Protein AF-A0A7H4PHT8-F1 (afdb_monomer_lite)

Foldseek 3Di:
DVVVVVVVLVVVVVVVVVVLVVLVVVLVVLVVVLVVLVVVCVVCVVPDDPVVVVLSVVVSVLSVVVSVVSVVCSVVVCVVRVVVVVVPPDDDDPPPVVDPDPPVVVVVVVVNVVVVVVSVVVVVVVVVVVDPDD

InterPro domains:
  IPR005134 Uncharacterised protein family UPF0114 [PF03350] (9-125)
  IPR020761 Uncharacterised protein family UPF0114, bacteria [MF_00143] (1-134)
  IPR020761 Uncharacterised protein family UPF0114, bacteria [PTHR38596] (2-130)
  IPR020761 Uncharacterised protein family UPF0114, bacteria [TIGR00645] (1-132)

pLDDT: mean 75.73, std 14.54, range [42.06, 97.31]

Structure (mmCIF, N/CA/C/O backbone):
data_AF-A0A7H4PHT8-F1
#
_entry.id   AF-A0A7H4PHT8-F1
#
loop_
_atom_site.group_PDB
_atom_site.id
_atom_site.type_symbol
_atom_site.label_atom_id
_atom_site.label_alt_id
_atom_site.label_comp_id
_atom_site.label_asym_id
_atom_site.label_entity_id
_atom_site.label_seq_id
_atom_site.pdbx_PDB_ins_code
_atom_site.Cartn_x
_atom_site.Cartn_y
_atom_site.Cartn_z
_atom_site.occupancy
_atom_site.B_iso_or_equiv
_atom_site.auth_seq_id
_atom_site.auth_comp_id
_atom_site.auth_asym_id
_atom_site.auth_atom_id
_atom_site.pdbx_PDB_model_num
ATOM 1 N N . MET A 1 1 ? -23.859 8.843 32.255 1.00 55.03 1 MET A N 1
ATOM 2 C CA . MET A 1 1 ? -22.843 9.068 31.200 1.00 55.03 1 MET A CA 1
ATOM 3 C C . MET A 1 1 ? -21.983 7.830 30.961 1.00 55.03 1 MET A C 1
ATOM 5 O O . MET A 1 1 ? -21.756 7.519 29.803 1.00 55.03 1 MET A O 1
ATOM 9 N N . GLU A 1 2 ? -21.596 7.073 31.995 1.00 53.78 2 GLU A N 1
ATOM 10 C CA . GLU A 1 2 ? -20.793 5.835 31.864 1.00 53.78 2 GLU A CA 1
ATOM 11 C C . GLU A 1 2 ? -21.395 4.786 30.908 1.00 53.78 2 GLU A C 1
ATOM 13 O O . GLU A 1 2 ? -20.713 4.349 29.991 1.00 53.78 2 GLU A O 1
ATOM 18 N N . ARG A 1 3 ? -22.704 4.497 30.992 1.00 58.66 3 ARG A N 1
ATOM 19 C CA . ARG A 1 3 ? -23.388 3.546 30.081 1.00 58.66 3 ARG A CA 1
ATOM 20 C C . ARG A 1 3 ? -23.393 3.968 28.602 1.00 58.66 3 ARG A C 1
ATOM 22 O O . ARG A 1 3 ? -23.515 3.125 27.722 1.00 58.66 3 ARG A O 1
ATOM 29 N N . PHE A 1 4 ? -23.291 5.270 28.312 1.00 62.25 4 PHE A N 1
ATOM 30 C CA . PHE A 1 4 ? -23.219 5.770 26.931 1.00 62.25 4 PHE A CA 1
ATOM 31 C C . PHE A 1 4 ? -21.796 5.628 26.373 1.00 62.25 4 PHE A C 1
ATOM 33 O O . PHE A 1 4 ? -21.630 5.312 25.200 1.00 62.25 4 PHE A O 1
ATOM 40 N N . LEU A 1 5 ? -20.780 5.798 27.228 1.00 61.53 5 LEU A N 1
ATOM 41 C CA . LEU A 1 5 ? -19.376 5.549 26.897 1.00 61.53 5 LEU A CA 1
ATOM 42 C C . LEU A 1 5 ? -19.080 4.053 26.718 1.00 61.53 5 LEU A C 1
ATOM 44 O O . LEU A 1 5 ? -18.428 3.697 25.743 1.00 61.53 5 LEU A O 1
ATOM 48 N N . GLU A 1 6 ? -19.613 3.179 27.578 1.00 60.88 6 GLU A N 1
ATOM 49 C CA . GLU A 1 6 ? -19.517 1.721 27.399 1.00 60.88 6 GLU A CA 1
ATOM 50 C C . GLU A 1 6 ? -20.164 1.273 26.087 1.00 60.88 6 GLU A C 1
ATOM 52 O O . GLU A 1 6 ? -19.518 0.610 25.278 1.00 60.88 6 GLU A O 1
ATOM 57 N N . ASN A 1 7 ? -21.408 1.687 25.818 1.00 63.41 7 ASN A N 1
ATOM 58 C CA . ASN A 1 7 ? -22.085 1.330 24.570 1.00 63.41 7 ASN A CA 1
ATOM 59 C C . ASN A 1 7 ? -21.358 1.877 23.332 1.00 63.41 7 ASN A C 1
ATOM 61 O O . ASN A 1 7 ? -21.301 1.192 22.312 1.00 63.41 7 ASN A O 1
ATOM 65 N N . ALA A 1 8 ? -20.770 3.076 23.411 1.00 65.06 8 ALA A N 1
ATOM 66 C CA . ALA A 1 8 ? -19.951 3.627 22.333 1.00 65.06 8 ALA A CA 1
ATOM 67 C C . ALA A 1 8 ? -18.650 2.828 22.122 1.00 65.06 8 ALA A C 1
ATOM 69 O O . ALA A 1 8 ? -18.260 2.587 20.979 1.00 65.06 8 ALA A O 1
ATOM 70 N N . MET A 1 9 ? -18.004 2.359 23.196 1.00 65.12 9 MET A N 1
ATOM 71 C CA . MET A 1 9 ? -16.817 1.502 23.108 1.00 65.12 9 MET A CA 1
ATOM 72 C C . MET A 1 9 ? -17.135 0.131 22.501 1.00 65.12 9 MET A C 1
ATOM 74 O O . MET A 1 9 ? -16.436 -0.298 21.577 1.00 65.12 9 MET A O 1
ATOM 78 N N . TYR A 1 10 ? -18.220 -0.517 22.940 1.00 62.94 10 TYR A N 1
ATOM 79 C CA . TYR A 1 10 ? -18.692 -1.784 22.370 1.00 62.94 10 TYR A CA 1
ATOM 80 C C . TYR A 1 10 ? -19.098 -1.645 20.897 1.00 62.94 10 TYR A C 1
ATOM 82 O O . TYR A 1 10 ? -18.759 -2.505 20.083 1.00 62.94 10 TYR A O 1
ATOM 90 N N . ALA A 1 11 ? -19.746 -0.539 20.518 1.00 67.19 11 ALA A N 1
ATOM 91 C CA . ALA A 1 11 ? -20.062 -0.248 19.121 1.00 67.19 11 ALA A CA 1
ATOM 92 C C . ALA A 1 11 ? -18.800 -0.033 18.262 1.00 67.19 11 ALA A C 1
ATOM 94 O O . ALA A 1 11 ? -18.775 -0.437 17.098 1.00 67.19 11 ALA A O 1
ATOM 95 N N . SER A 1 12 ? -17.728 0.539 18.828 1.00 66.62 12 SER A N 1
ATOM 96 C CA . SER A 1 12 ? -16.478 0.774 18.090 1.00 66.62 12 SER A CA 1
ATOM 97 C C . SER A 1 12 ? -15.778 -0.528 17.673 1.00 66.62 12 SER A C 1
ATOM 99 O O . SER A 1 12 ? -15.276 -0.612 16.554 1.00 66.62 12 SER A O 1
ATOM 101 N N . ARG A 1 13 ? -15.836 -1.588 18.500 1.00 72.25 13 ARG A N 1
ATOM 102 C CA . ARG A 1 13 ? -15.332 -2.930 18.138 1.00 72.25 13 ARG A CA 1
ATOM 103 C C . ARG A 1 13 ? -16.001 -3.468 16.873 1.00 72.25 13 ARG A C 1
ATOM 105 O O . ARG A 1 13 ? -15.326 -4.016 16.004 1.00 72.25 13 ARG A O 1
ATOM 112 N N . TRP A 1 14 ? -17.315 -3.279 16.755 1.00 75.56 14 TRP A N 1
ATOM 113 C CA . TRP A 1 14 ? -18.081 -3.745 15.599 1.00 75.56 14 TRP A CA 1
ATOM 114 C C . TRP A 1 14 ? -17.774 -2.947 14.328 1.00 75.56 14 TRP A C 1
ATOM 116 O O . TRP A 1 14 ? -17.799 -3.511 13.240 1.00 75.56 14 TRP A O 1
ATOM 126 N N . LEU A 1 15 ? -17.427 -1.662 14.458 1.00 78.75 15 LEU A N 1
ATOM 127 C CA . LEU A 1 15 ? -16.977 -0.829 13.339 1.00 78.75 15 LEU A CA 1
ATOM 128 C C . LEU A 1 15 ? -15.561 -1.210 12.864 1.00 78.75 15 LEU A C 1
ATOM 130 O O . LEU A 1 15 ? -15.263 -1.129 11.675 1.00 78.75 15 LEU A O 1
ATOM 134 N N . LEU A 1 16 ? -14.687 -1.647 13.773 1.00 80.50 16 LEU A N 1
ATOM 135 C CA . LEU A 1 16 ? -13.300 -2.007 13.459 1.00 80.50 16 LEU A CA 1
ATOM 136 C C . LEU A 1 16 ? -13.171 -3.336 12.706 1.00 80.50 16 LEU A C 1
ATOM 138 O O . LEU A 1 16 ? -12.303 -3.464 11.845 1.00 80.50 16 LEU A O 1
ATOM 142 N N . ALA A 1 17 ? -14.040 -4.310 12.983 1.00 82.88 17 ALA A N 1
ATOM 143 C CA . ALA A 1 17 ? -14.033 -5.608 12.304 1.00 82.88 17 ALA A CA 1
ATOM 144 C C . ALA A 1 17 ? -14.107 -5.512 10.757 1.00 82.88 17 ALA A C 1
ATOM 146 O O . ALA A 1 17 ? -13.213 -6.047 10.092 1.00 82.88 17 ALA A O 1
ATOM 147 N N . PRO A 1 18 ? -15.087 -4.812 10.144 1.00 86.44 18 PRO A N 1
ATOM 148 C CA . PRO A 1 18 ? -15.142 -4.654 8.691 1.00 86.44 18 PRO A CA 1
ATOM 149 C C . PRO A 1 18 ? -13.989 -3.804 8.143 1.00 86.44 18 PRO A C 1
ATOM 151 O O . PRO A 1 18 ? -13.542 -4.040 7.022 1.00 86.44 18 PRO A O 1
ATOM 154 N N . VAL A 1 19 ? -13.465 -2.853 8.924 1.00 87.50 19 VAL A N 1
ATOM 155 C CA . VAL A 1 19 ? -12.306 -2.042 8.521 1.00 87.50 19 VAL A CA 1
ATOM 156 C C . VAL A 1 19 ? -11.056 -2.911 8.393 1.00 87.50 19 VAL A C 1
ATOM 158 O O . VAL A 1 19 ? -10.406 -2.878 7.351 1.00 87.50 19 VAL A O 1
ATOM 161 N N . TYR A 1 20 ? -10.737 -3.739 9.394 1.00 86.94 20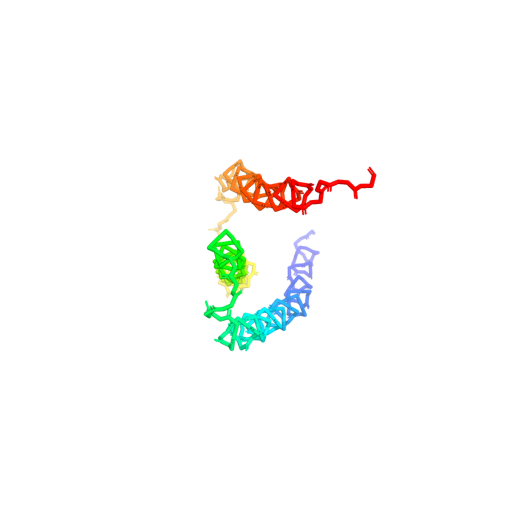 TYR A N 1
ATOM 162 C CA . TYR A 1 20 ? -9.586 -4.645 9.307 1.00 86.94 20 TYR A CA 1
ATOM 163 C C . TYR A 1 20 ? -9.749 -5.691 8.213 1.00 86.94 20 TYR A C 1
ATOM 165 O O . TYR A 1 20 ? -8.779 -5.993 7.522 1.00 86.94 20 TYR A O 1
ATOM 173 N N . PHE A 1 21 ? -10.968 -6.183 7.996 1.00 88.94 21 PHE A N 1
ATOM 174 C CA . PHE A 1 21 ? -11.251 -7.065 6.871 1.00 88.94 21 PHE A CA 1
ATOM 175 C C . PHE A 1 21 ? -10.963 -6.380 5.525 1.00 88.94 21 PHE A C 1
ATOM 177 O O . PHE A 1 21 ? -10.287 -6.950 4.668 1.00 88.94 21 PHE A O 1
ATOM 184 N N . GLY A 1 22 ? -11.392 -5.125 5.362 1.00 93.06 22 GLY A N 1
ATOM 185 C CA . GLY A 1 22 ? -11.068 -4.314 4.189 1.00 93.06 22 GLY A CA 1
ATOM 186 C C . GLY A 1 22 ? -9.563 -4.095 4.008 1.00 93.06 22 GLY A C 1
ATOM 187 O O . GLY A 1 22 ? -9.056 -4.234 2.896 1.00 93.06 22 GLY A O 1
ATOM 188 N N . LEU A 1 23 ? -8.827 -3.821 5.091 1.00 91.62 23 LEU A N 1
ATOM 189 C CA . LEU A 1 23 ? -7.367 -3.669 5.052 1.00 91.62 23 LEU A CA 1
ATOM 190 C C . LEU A 1 23 ? -6.660 -4.976 4.655 1.00 91.62 23 LEU A C 1
ATOM 192 O O . LEU A 1 23 ? -5.743 -4.938 3.836 1.00 91.62 23 LEU A O 1
ATOM 196 N N . SER A 1 24 ? -7.118 -6.131 5.149 1.00 93.31 24 SER A N 1
ATOM 197 C CA . SER A 1 24 ? -6.617 -7.444 4.720 1.00 93.31 24 SER A CA 1
ATOM 198 C C . SER A 1 24 ? -6.857 -7.701 3.233 1.00 93.31 24 SER A C 1
ATOM 200 O O . SER A 1 24 ? -5.945 -8.147 2.538 1.00 93.31 24 SER A O 1
ATOM 202 N N . LEU A 1 25 ? -8.051 -7.391 2.719 1.00 96.75 25 LEU A N 1
ATOM 203 C CA . LEU A 1 25 ? -8.335 -7.500 1.285 1.00 96.75 25 LEU A CA 1
ATOM 204 C C . LEU A 1 25 ? -7.456 -6.554 0.460 1.00 96.75 25 LEU A C 1
ATOM 206 O O . LEU A 1 25 ? -6.944 -6.948 -0.588 1.00 96.75 25 LEU A O 1
ATOM 210 N N . GLY A 1 26 ? -7.236 -5.333 0.949 1.00 95.38 26 GLY A N 1
ATOM 211 C CA . GLY A 1 26 ? -6.317 -4.374 0.343 1.00 95.38 26 GLY A CA 1
ATOM 212 C C . GLY A 1 26 ? -4.889 -4.912 0.266 1.00 95.38 26 GLY A C 1
ATOM 213 O O . GLY A 1 26 ? -4.259 -4.813 -0.785 1.00 95.38 26 GLY A O 1
ATOM 214 N N . LEU A 1 27 ? -4.403 -5.549 1.336 1.00 95.19 27 LEU A N 1
ATOM 215 C CA . LEU A 1 27 ? -3.082 -6.175 1.365 1.00 95.19 27 LEU A CA 1
ATOM 216 C C . LEU A 1 27 ? -2.968 -7.298 0.324 1.00 95.19 27 LEU A C 1
ATOM 218 O O . LEU A 1 27 ? -2.001 -7.326 -0.433 1.00 95.19 27 LEU A O 1
ATOM 222 N N . ILE A 1 28 ? -3.982 -8.164 0.223 1.00 97.31 28 ILE A N 1
ATOM 223 C CA . ILE A 1 28 ? -4.040 -9.228 -0.793 1.00 97.31 28 ILE A CA 1
ATOM 224 C C . ILE A 1 28 ? -4.010 -8.632 -2.206 1.00 97.31 28 ILE A C 1
ATOM 226 O O . ILE A 1 28 ? -3.245 -9.092 -3.054 1.00 97.31 28 ILE A O 1
ATOM 230 N N . ALA A 1 29 ? -4.803 -7.590 -2.469 1.00 96.81 29 ALA A N 1
ATOM 231 C CA . ALA A 1 29 ? -4.819 -6.917 -3.765 1.00 96.81 29 ALA A CA 1
ATOM 232 C C . ALA A 1 29 ? -3.448 -6.314 -4.120 1.00 96.81 29 ALA A C 1
ATOM 234 O O . ALA A 1 29 ? -2.993 -6.445 -5.259 1.00 96.81 29 ALA A O 1
ATOM 235 N N . LEU A 1 30 ? -2.765 -5.711 -3.141 1.00 95.06 30 LEU A N 1
ATOM 236 C CA . LEU A 1 30 ? -1.408 -5.182 -3.290 1.00 95.06 30 LEU A CA 1
ATOM 237 C C . LEU A 1 30 ? -0.405 -6.287 -3.623 1.00 95.06 30 LEU A C 1
ATOM 239 O O . LEU A 1 30 ? 0.390 -6.134 -4.546 1.00 95.06 30 LEU A O 1
ATOM 243 N N . THR A 1 31 ? -0.482 -7.424 -2.929 1.00 95.31 31 THR A N 1
ATOM 244 C CA . THR A 1 31 ? 0.358 -8.593 -3.212 1.00 95.31 31 THR A CA 1
ATOM 245 C C . THR A 1 31 ? 0.140 -9.109 -4.633 1.00 95.31 31 THR A C 1
ATOM 247 O O . THR A 1 31 ? 1.106 -9.335 -5.357 1.00 95.31 31 THR A O 1
ATOM 250 N N . ILE A 1 32 ? -1.115 -9.244 -5.073 1.00 97.06 32 ILE A N 1
ATOM 251 C CA . ILE A 1 32 ? -1.428 -9.670 -6.444 1.00 97.06 32 ILE A CA 1
ATOM 252 C C . ILE A 1 32 ? -0.827 -8.690 -7.459 1.00 97.06 32 ILE A C 1
ATOM 254 O O . ILE A 1 32 ? -0.195 -9.119 -8.424 1.00 97.06 32 ILE A O 1
ATOM 258 N N . LYS A 1 33 ? -0.978 -7.378 -7.233 1.00 94.56 33 LYS A N 1
ATOM 259 C CA . LYS A 1 33 ? -0.409 -6.348 -8.111 1.00 94.56 33 LYS A CA 1
ATOM 260 C C . LYS A 1 33 ? 1.114 -6.383 -8.164 1.00 94.56 33 LYS A C 1
ATOM 262 O O . LYS A 1 33 ? 1.668 -6.285 -9.253 1.00 94.56 33 LYS A O 1
ATOM 267 N N . PHE A 1 34 ? 1.771 -6.595 -7.029 1.00 95.06 34 PHE A N 1
ATOM 268 C CA . PHE A 1 34 ? 3.223 -6.726 -6.951 1.00 95.06 34 PHE A CA 1
ATOM 269 C C . PHE A 1 34 ? 3.739 -7.874 -7.830 1.00 95.06 34 PHE A C 1
ATOM 271 O O . PHE A 1 34 ? 4.632 -7.680 -8.654 1.00 95.06 34 PHE A O 1
ATOM 278 N N . PHE A 1 35 ? 3.136 -9.062 -7.719 1.00 95.38 35 PHE A N 1
ATOM 279 C CA . PHE A 1 35 ? 3.520 -10.196 -8.563 1.00 95.38 35 PHE A CA 1
ATOM 280 C C . PHE A 1 35 ? 3.166 -9.973 -10.034 1.00 95.38 35 PHE A C 1
ATOM 282 O O . PHE A 1 35 ? 3.960 -10.324 -10.904 1.00 95.38 35 PHE A O 1
ATOM 289 N N . GLN A 1 36 ? 2.013 -9.362 -10.325 1.00 95.12 36 GLN A N 1
ATOM 290 C CA . GLN A 1 36 ? 1.631 -9.007 -11.693 1.00 95.12 36 GLN A CA 1
ATOM 291 C C . GLN A 1 36 ? 2.696 -8.122 -12.360 1.00 95.12 36 GLN A C 1
ATOM 293 O O . GLN A 1 36 ? 3.072 -8.379 -13.502 1.00 95.12 36 GLN A O 1
ATOM 298 N N . GLU A 1 37 ? 3.193 -7.113 -11.647 1.00 90.94 37 GLU A N 1
ATOM 299 C CA . GLU A 1 37 ? 4.222 -6.198 -12.141 1.00 90.94 37 GLU A CA 1
ATOM 300 C C . GLU A 1 37 ? 5.543 -6.945 -12.411 1.00 90.94 37 GLU A C 1
ATOM 302 O O . GLU A 1 37 ? 6.132 -6.797 -13.480 1.00 90.94 37 GLU A O 1
ATOM 307 N N . ILE A 1 38 ? 5.959 -7.853 -11.516 1.00 92.50 38 ILE A N 1
ATOM 308 C CA . ILE A 1 38 ? 7.141 -8.712 -11.724 1.00 92.50 38 ILE A CA 1
ATOM 309 C C . ILE A 1 38 ? 7.005 -9.566 -12.990 1.00 92.50 38 ILE A C 1
ATOM 311 O O . ILE A 1 38 ? 7.924 -9.604 -13.814 1.00 92.50 38 ILE A O 1
ATOM 315 N N . PHE A 1 39 ? 5.864 -10.238 -13.170 1.00 93.12 39 PHE A N 1
ATOM 316 C CA . PHE A 1 39 ? 5.622 -11.069 -14.352 1.00 93.12 39 PHE A CA 1
ATOM 317 C C . PHE A 1 39 ? 5.578 -10.253 -15.647 1.00 93.12 39 PHE A C 1
ATOM 319 O O . PHE A 1 39 ? 5.909 -10.780 -16.707 1.00 93.12 39 PHE A O 1
ATOM 326 N N . HIS A 1 40 ? 5.205 -8.975 -15.574 1.00 87.69 40 HIS A N 1
ATOM 327 C CA . HIS A 1 40 ? 5.199 -8.080 -16.725 1.00 87.69 40 HIS A CA 1
ATOM 328 C C . HIS A 1 40 ? 6.615 -7.646 -17.144 1.00 87.69 40 HIS A C 1
ATOM 330 O O . HIS A 1 40 ? 6.916 -7.575 -18.339 1.00 87.69 40 HIS A O 1
ATOM 336 N N . ILE A 1 41 ? 7.499 -7.404 -16.168 1.00 87.19 41 ILE A N 1
ATOM 337 C CA . ILE A 1 41 ? 8.877 -6.940 -16.400 1.00 87.19 41 ILE A CA 1
ATOM 338 C C . ILE A 1 41 ? 9.784 -8.070 -16.875 1.00 87.19 41 ILE A C 1
ATOM 340 O O . ILE A 1 41 ? 10.573 -7.857 -17.790 1.00 87.19 41 ILE A O 1
ATOM 344 N N . LEU A 1 42 ? 9.674 -9.260 -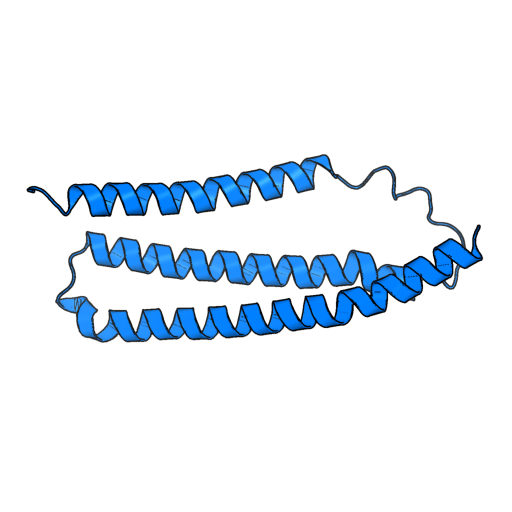16.272 1.00 87.62 42 LEU A N 1
ATOM 345 C CA . LEU A 1 42 ? 10.529 -10.425 -16.541 1.00 87.62 42 LEU A CA 1
ATOM 346 C C . LEU A 1 42 ? 10.834 -10.673 -18.032 1.00 87.62 42 LEU A C 1
ATOM 348 O O . LEU A 1 42 ? 12.013 -10.747 -18.382 1.00 87.62 42 LEU A O 1
ATOM 352 N N . PRO A 1 43 ? 9.832 -10.766 -18.930 1.00 87.56 43 PRO A N 1
ATOM 353 C CA . PRO A 1 43 ? 10.087 -11.009 -20.351 1.00 87.56 43 PRO A CA 1
ATOM 354 C C . PRO A 1 43 ? 10.728 -9.816 -21.075 1.00 87.56 43 PRO A C 1
ATOM 356 O O . PRO A 1 43 ? 11.346 -9.996 -22.119 1.00 87.56 43 PRO A O 1
ATOM 359 N N . HIS A 1 44 ? 10.612 -8.609 -20.524 1.00 83.75 44 HIS A N 1
ATOM 360 C CA . HIS A 1 44 ? 11.072 -7.368 -21.138 1.00 83.75 44 HIS A CA 1
ATOM 361 C C . HIS A 1 44 ? 12.430 -6.878 -20.601 1.00 83.75 44 HIS A C 1
ATOM 363 O O . HIS A 1 44 ? 12.923 -5.845 -21.058 1.00 83.75 44 HIS A O 1
ATOM 369 N N . ILE A 1 45 ? 13.070 -7.615 -19.678 1.00 83.44 45 ILE A N 1
ATOM 370 C CA . ILE A 1 45 ? 14.329 -7.218 -19.015 1.00 83.44 45 ILE A CA 1
ATOM 371 C C . ILE A 1 45 ? 15.437 -6.843 -20.005 1.00 83.44 45 ILE A C 1
ATOM 373 O O . ILE A 1 45 ? 16.164 -5.883 -19.773 1.00 83.44 45 ILE A O 1
ATOM 377 N N . PHE A 1 46 ? 15.549 -7.570 -21.116 1.00 81.56 46 PHE A N 1
ATOM 378 C CA . PHE A 1 46 ? 16.604 -7.351 -22.110 1.00 81.56 46 PHE A CA 1
ATOM 379 C C . PHE A 1 46 ? 16.237 -6.324 -23.192 1.00 81.56 46 PHE A C 1
ATOM 381 O O . PHE A 1 46 ? 17.093 -5.947 -23.987 1.00 81.56 46 PHE A O 1
ATOM 388 N N . SER A 1 47 ? 14.976 -5.886 -23.247 1.00 82.38 47 SER A N 1
ATOM 389 C CA . SER A 1 47 ? 14.455 -4.982 -24.284 1.00 82.38 47 SER A CA 1
ATOM 390 C C . SER A 1 47 ? 14.126 -3.575 -23.778 1.00 82.38 47 SER A C 1
ATOM 392 O O . SER A 1 47 ? 13.912 -2.668 -24.579 1.00 82.38 47 SER A O 1
ATOM 394 N N . VAL A 1 48 ? 14.030 -3.395 -22.461 1.00 81.31 48 VAL A N 1
ATOM 395 C CA . VAL A 1 48 ? 13.605 -2.143 -21.819 1.00 81.31 48 VAL A CA 1
ATOM 396 C C . VAL A 1 48 ? 14.816 -1.270 -21.505 1.00 81.31 48 VAL A C 1
ATOM 398 O O . VAL A 1 48 ? 15.889 -1.769 -21.175 1.00 81.31 48 VAL A O 1
ATOM 401 N N . SER A 1 49 ? 14.651 0.050 -21.618 1.00 87.31 49 SER A N 1
ATOM 402 C CA . SER A 1 49 ? 15.725 0.994 -21.305 1.00 87.31 49 SER A CA 1
ATOM 403 C C . SER A 1 49 ? 16.096 0.957 -19.816 1.00 87.31 49 SER A C 1
ATOM 405 O O . SER A 1 49 ? 15.255 0.690 -18.957 1.00 87.31 49 SER A O 1
ATOM 407 N N . GLU A 1 50 ? 17.348 1.278 -19.491 1.00 80.19 50 GLU A N 1
ATOM 408 C CA . GLU A 1 50 ? 17.840 1.286 -18.105 1.00 80.19 50 GLU A CA 1
ATOM 409 C C . GLU A 1 50 ? 17.004 2.202 -17.192 1.00 80.19 50 GLU A C 1
ATOM 411 O O . GLU A 1 50 ? 16.663 1.833 -16.069 1.00 80.19 50 GLU A O 1
ATOM 416 N N . SER A 1 51 ? 16.590 3.372 -17.692 1.00 77.56 51 SER A N 1
ATOM 417 C CA . SER A 1 51 ? 15.749 4.310 -16.936 1.00 77.56 51 SER A CA 1
ATOM 418 C C . SER A 1 51 ? 14.360 3.750 -16.625 1.00 77.56 51 SER A C 1
ATOM 420 O O . SER A 1 51 ? 13.856 3.942 -15.521 1.00 77.56 51 SER A O 1
ATOM 422 N N . ASP A 1 52 ? 13.749 3.035 -17.570 1.00 79.25 52 ASP A N 1
ATOM 423 C CA . ASP A 1 52 ? 12.447 2.399 -17.355 1.00 79.25 52 ASP A CA 1
ATOM 424 C C . ASP A 1 52 ? 12.550 1.241 -16.366 1.00 79.25 52 ASP A C 1
ATOM 426 O O . ASP A 1 52 ? 11.685 1.087 -15.509 1.00 79.25 52 ASP A O 1
ATOM 430 N N . MET A 1 53 ? 13.634 0.464 -16.438 1.00 83.69 53 MET A N 1
ATOM 431 C CA . MET A 1 53 ? 13.904 -0.605 -15.480 1.00 83.69 53 MET A CA 1
ATOM 432 C C . MET A 1 53 ? 13.973 -0.059 -14.048 1.00 83.69 53 MET A C 1
ATOM 434 O O . MET A 1 53 ? 13.316 -0.583 -13.147 1.00 83.69 53 MET A O 1
ATOM 438 N N . ILE A 1 54 ? 14.711 1.037 -13.841 1.00 83.69 54 ILE A N 1
ATOM 439 C CA . ILE A 1 54 ? 14.825 1.704 -12.536 1.00 83.69 54 ILE A CA 1
ATOM 440 C C . ILE A 1 54 ? 13.460 2.211 -12.054 1.00 83.69 54 ILE A C 1
ATOM 442 O O . ILE A 1 54 ? 13.116 2.017 -10.888 1.00 83.69 54 ILE A O 1
ATOM 446 N N . LEU A 1 55 ? 12.664 2.828 -12.934 1.00 83.19 55 LEU A N 1
ATOM 447 C CA . LEU A 1 55 ? 11.328 3.319 -12.586 1.00 83.19 55 LEU A CA 1
ATOM 448 C C . LEU A 1 55 ? 10.390 2.196 -12.143 1.00 83.19 55 LEU A C 1
ATOM 450 O O . LEU A 1 55 ? 9.643 2.364 -11.174 1.00 83.19 55 LEU A O 1
ATOM 454 N N . THR A 1 56 ? 10.424 1.048 -12.818 1.00 84.81 56 THR A N 1
ATOM 455 C CA . THR A 1 56 ? 9.564 -0.073 -12.440 1.00 84.81 56 THR A CA 1
ATOM 456 C C . THR A 1 56 ? 10.021 -0.723 -11.136 1.00 84.81 56 THR A C 1
ATOM 458 O O . THR A 1 56 ? 9.188 -1.036 -10.285 1.00 84.81 56 THR A O 1
ATOM 461 N N . LEU A 1 57 ? 11.334 -0.828 -10.902 1.00 86.75 57 LEU A N 1
ATOM 462 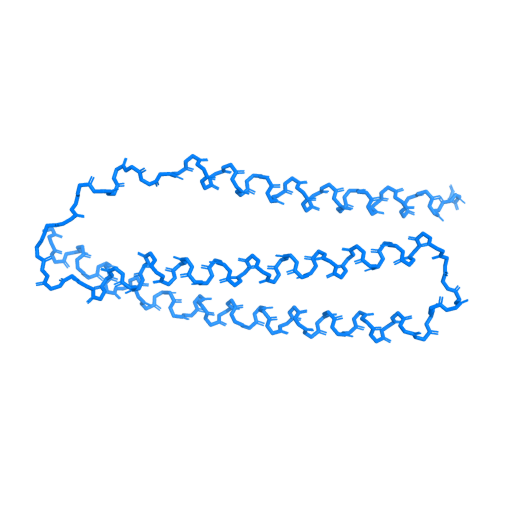C CA . LEU A 1 57 ? 11.870 -1.249 -9.604 1.00 86.75 57 LEU A CA 1
ATOM 463 C C . LEU A 1 57 ? 11.455 -0.295 -8.472 1.00 86.75 57 LEU A C 1
ATOM 465 O O . LEU A 1 57 ? 11.026 -0.761 -7.418 1.00 86.75 57 LEU A O 1
ATOM 469 N N . LEU A 1 58 ? 11.503 1.025 -8.690 1.00 84.56 58 LEU A N 1
ATOM 470 C CA . LEU A 1 58 ? 11.008 2.012 -7.719 1.00 84.56 58 LEU A CA 1
ATOM 471 C C . LEU A 1 58 ? 9.523 1.800 -7.398 1.00 84.56 58 LEU A C 1
ATOM 473 O O . LEU A 1 58 ? 9.127 1.889 -6.238 1.00 84.56 58 LEU A O 1
ATOM 477 N N . SER A 1 59 ? 8.713 1.476 -8.407 1.00 84.31 59 SER A N 1
ATOM 478 C CA . SER A 1 59 ? 7.289 1.179 -8.226 1.00 84.31 59 SER A CA 1
ATOM 479 C C . SER A 1 59 ? 7.056 -0.080 -7.382 1.00 84.31 59 SER A C 1
ATOM 481 O O . SER A 1 59 ? 6.140 -0.100 -6.562 1.00 84.31 59 SER A O 1
ATOM 483 N N . LEU A 1 60 ? 7.874 -1.123 -7.550 1.00 87.75 60 LEU A N 1
ATOM 484 C CA . LEU A 1 60 ? 7.813 -2.340 -6.727 1.00 87.75 60 LEU A CA 1
ATOM 485 C C . LEU A 1 60 ? 8.202 -2.064 -5.267 1.00 87.75 60 LEU A C 1
ATOM 487 O O . LEU A 1 60 ? 7.567 -2.577 -4.338 1.00 87.75 60 LEU A O 1
ATOM 491 N N . VAL A 1 61 ? 9.225 -1.232 -5.055 1.00 88.38 61 VAL A N 1
ATOM 492 C CA . VAL A 1 61 ? 9.630 -0.785 -3.714 1.00 88.38 61 VAL A CA 1
ATOM 493 C C . VAL A 1 61 ? 8.501 0.001 -3.051 1.00 88.38 61 VAL A C 1
ATOM 495 O O . VAL A 1 61 ? 8.160 -0.287 -1.907 1.00 88.38 61 VAL A O 1
ATOM 498 N N . ASP A 1 62 ? 7.870 0.930 -3.770 1.00 86.38 62 ASP A N 1
ATOM 499 C CA . ASP A 1 62 ? 6.748 1.722 -3.258 1.00 86.38 62 ASP A CA 1
ATOM 500 C C . ASP A 1 62 ? 5.565 0.836 -2.831 1.00 86.38 62 ASP A C 1
ATOM 502 O O . ASP A 1 62 ? 5.093 0.936 -1.699 1.00 86.38 62 ASP A O 1
ATOM 506 N N . MET A 1 63 ? 5.162 -0.133 -3.663 1.00 88.06 63 MET A N 1
ATOM 507 C CA . MET A 1 63 ? 4.125 -1.112 -3.296 1.00 88.06 63 MET A CA 1
ATOM 508 C C . MET A 1 63 ? 4.471 -1.874 -2.008 1.00 88.06 63 MET A C 1
ATOM 510 O O . MET A 1 63 ? 3.601 -2.106 -1.166 1.00 88.06 63 MET A O 1
ATOM 514 N N . THR A 1 64 ? 5.745 -2.230 -1.824 1.00 90.00 64 THR A N 1
ATOM 515 C CA . THR A 1 64 ? 6.224 -2.914 -0.613 1.00 90.00 64 THR A CA 1
ATOM 516 C C . THR A 1 64 ? 6.150 -2.002 0.613 1.00 90.00 64 THR A C 1
ATOM 518 O O . THR A 1 64 ? 5.708 -2.439 1.677 1.00 90.00 64 THR A O 1
ATOM 521 N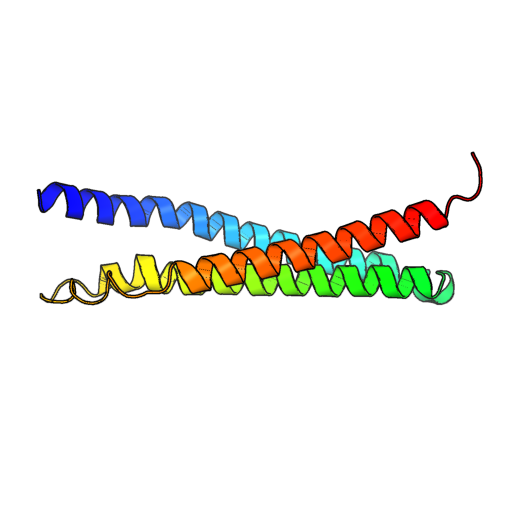 N . LEU A 1 65 ? 6.527 -0.727 0.474 1.00 87.44 65 LEU A N 1
ATOM 522 C CA . LEU A 1 65 ? 6.427 0.268 1.545 1.00 87.44 65 LEU A CA 1
ATOM 523 C C . LEU A 1 65 ? 4.970 0.513 1.953 1.00 87.44 65 LEU A C 1
ATOM 525 O O . LEU A 1 65 ? 4.668 0.531 3.147 1.00 87.44 65 LEU A O 1
ATOM 529 N N . VAL A 1 66 ? 4.056 0.635 0.984 1.00 86.94 66 VAL A N 1
ATOM 530 C CA . VAL A 1 66 ? 2.615 0.769 1.249 1.00 86.94 66 VAL A CA 1
ATOM 531 C C . VAL A 1 66 ? 2.075 -0.478 1.953 1.00 86.94 66 VAL A C 1
ATOM 533 O O . VAL A 1 66 ? 1.345 -0.354 2.936 1.00 86.94 66 VAL A O 1
ATOM 536 N N . GLY A 1 67 ? 2.467 -1.677 1.513 1.00 92.06 67 GLY A N 1
ATOM 537 C CA . GLY A 1 67 ? 2.102 -2.931 2.175 1.00 92.06 67 GLY A CA 1
ATOM 538 C C . GLY A 1 67 ? 2.584 -2.995 3.628 1.00 92.06 67 GLY A C 1
ATOM 539 O O . GLY A 1 67 ? 1.803 -3.308 4.526 1.00 92.06 67 GLY A O 1
ATOM 540 N N . GLY A 1 68 ? 3.842 -2.628 3.885 1.00 81.75 68 GLY A N 1
ATOM 541 C CA . GLY A 1 68 ? 4.395 -2.553 5.240 1.00 81.75 68 GLY A CA 1
ATOM 542 C C . GLY A 1 68 ? 3.667 -1.536 6.127 1.00 81.75 68 GLY A C 1
ATOM 543 O O . GLY A 1 68 ? 3.380 -1.821 7.291 1.00 81.75 68 GLY A O 1
ATOM 544 N N . LEU A 1 69 ? 3.300 -0.379 5.570 1.00 83.38 69 LEU A N 1
ATOM 545 C CA . LEU A 1 69 ? 2.525 0.642 6.275 1.00 83.38 69 LEU A CA 1
ATOM 546 C C . LEU A 1 69 ? 1.112 0.150 6.611 1.00 83.38 69 LEU A C 1
ATOM 548 O O . LEU A 1 69 ? 0.658 0.350 7.737 1.00 83.38 69 LEU A O 1
ATOM 552 N N . LEU A 1 70 ? 0.434 -0.537 5.686 1.00 87.69 70 LEU A N 1
ATOM 553 C CA . LEU A 1 70 ? -0.874 -1.149 5.948 1.00 87.69 70 LEU A CA 1
ATOM 554 C C . LEU A 1 70 ? -0.804 -2.136 7.113 1.00 87.69 70 LEU A C 1
ATOM 556 O O . LEU A 1 70 ? -1.611 -2.050 8.036 1.00 87.69 70 LEU A O 1
ATOM 560 N N . VAL A 1 71 ? 0.192 -3.023 7.110 1.00 86.31 71 VAL A N 1
ATOM 561 C CA . VAL A 1 71 ? 0.405 -3.992 8.194 1.00 86.31 71 VAL A CA 1
ATOM 562 C C . VAL A 1 71 ? 0.649 -3.281 9.528 1.00 86.31 71 VAL A C 1
ATOM 564 O O . VAL A 1 71 ? 0.044 -3.638 10.539 1.00 86.31 71 VAL A O 1
ATOM 567 N N . MET A 1 72 ? 1.474 -2.231 9.540 1.00 84.50 72 MET A N 1
ATOM 568 C CA . MET A 1 72 ? 1.715 -1.425 10.739 1.00 84.50 72 MET A CA 1
ATOM 569 C C . MET A 1 72 ? 0.426 -0.784 11.272 1.00 84.50 72 MET A C 1
ATOM 571 O O . MET A 1 72 ? 0.173 -0.824 12.476 1.00 84.50 72 MET A O 1
ATOM 575 N N . VAL A 1 73 ? -0.404 -0.218 10.392 1.00 84.38 73 VAL A N 1
ATOM 576 C CA . VAL A 1 73 ? -1.697 0.383 10.758 1.00 84.38 73 VAL A CA 1
ATOM 577 C C . VAL A 1 73 ? -2.656 -0.670 11.311 1.00 84.38 73 VAL A C 1
ATOM 579 O O . VAL A 1 73 ? -3.351 -0.400 12.289 1.00 84.38 73 VAL A O 1
ATOM 582 N N . MET A 1 74 ? -2.674 -1.875 10.738 1.00 83.75 74 MET A N 1
ATOM 583 C CA . MET A 1 74 ? -3.494 -2.978 11.239 1.00 83.75 74 MET A CA 1
ATOM 584 C C . MET A 1 74 ? -3.093 -3.377 12.664 1.00 83.75 74 MET A C 1
ATOM 586 O O . MET A 1 74 ? -3.950 -3.402 13.545 1.00 83.75 74 MET A O 1
ATOM 590 N N . PHE A 1 75 ? -1.802 -3.624 12.916 1.00 78.25 75 PHE A N 1
ATOM 591 C CA . PHE A 1 75 ? -1.321 -4.009 14.248 1.00 78.25 75 PHE A CA 1
ATOM 592 C C . PHE A 1 75 ? -1.480 -2.888 15.277 1.00 78.25 75 PHE A C 1
ATOM 594 O O . PHE A 1 75 ? -2.028 -3.117 16.353 1.00 78.25 75 PHE A O 1
ATOM 601 N N . SER A 1 76 ? -1.065 -1.665 14.936 1.00 76.75 76 SER A N 1
ATOM 602 C CA . SER A 1 76 ? -1.176 -0.516 15.838 1.00 76.75 76 SER A CA 1
ATOM 603 C C . SER A 1 76 ? -2.634 -0.158 16.124 1.00 76.75 76 SER A C 1
ATOM 605 O O . SER A 1 76 ? -2.983 0.169 17.256 1.00 76.75 76 SER A O 1
ATOM 607 N N . GLY A 1 77 ? -3.512 -0.255 15.125 1.00 75.50 77 GLY A N 1
ATOM 608 C CA . GLY A 1 77 ? -4.941 -0.068 15.328 1.00 75.50 77 GLY A CA 1
ATOM 609 C C . GLY A 1 77 ? -5.518 -1.129 16.268 1.00 75.50 77 GLY A C 1
ATOM 610 O O . GLY A 1 77 ? -6.239 -0.792 17.205 1.00 75.50 77 GLY A O 1
ATOM 611 N N . TYR A 1 78 ? -5.177 -2.401 16.053 1.00 74.75 78 TYR A N 1
ATOM 612 C CA . TYR A 1 78 ? -5.672 -3.490 16.890 1.00 74.75 78 TYR A CA 1
ATOM 613 C C . TYR A 1 78 ? -5.223 -3.328 18.350 1.00 74.75 78 TYR A C 1
ATOM 615 O O . TYR A 1 78 ? -6.033 -3.454 19.269 1.00 74.75 78 TYR A O 1
ATOM 623 N N . GLU A 1 79 ? -3.956 -2.980 18.575 1.00 67.88 79 GLU A N 1
ATOM 624 C CA . GLU A 1 79 ? -3.410 -2.745 19.913 1.00 67.88 79 GLU A CA 1
ATOM 625 C C . GLU A 1 79 ? -4.089 -1.557 20.615 1.00 67.88 79 GLU A C 1
ATOM 627 O O . GLU A 1 79 ? -4.515 -1.674 21.763 1.00 67.88 79 GLU A O 1
ATOM 632 N N . ASN A 1 80 ? -4.250 -0.426 19.925 1.00 67.06 80 ASN A N 1
ATOM 633 C CA . ASN A 1 80 ? -4.817 0.780 20.530 1.00 67.06 80 ASN A CA 1
ATOM 634 C C . ASN A 1 80 ? -6.323 0.677 20.794 1.00 67.06 80 ASN A C 1
ATOM 636 O O . ASN A 1 80 ? -6.798 1.209 21.793 1.00 67.06 80 ASN A O 1
ATOM 640 N N . PHE A 1 81 ? -7.077 0.011 19.915 1.00 67.00 81 PHE A N 1
ATOM 641 C CA . PHE A 1 81 ? -8.538 0.041 19.973 1.00 67.00 81 PHE A CA 1
ATOM 642 C C . PHE A 1 81 ? -9.185 -1.276 20.392 1.00 67.00 81 PHE A C 1
ATOM 644 O O . PHE A 1 81 ? -10.266 -1.239 20.957 1.00 67.00 81 PHE A O 1
ATOM 651 N N . VAL A 1 82 ? -8.584 -2.439 20.135 1.00 66.56 82 VAL A N 1
ATOM 652 C CA . VAL A 1 82 ? -9.207 -3.736 20.467 1.00 66.56 82 VAL A CA 1
ATOM 653 C C . VAL A 1 82 ? -8.586 -4.349 21.717 1.00 66.56 82 VAL A C 1
ATOM 655 O O . VAL A 1 82 ? -9.332 -4.808 22.583 1.00 66.56 82 VAL A O 1
ATOM 658 N N . SER A 1 83 ? -7.254 -4.313 21.833 1.00 61.41 83 SER A N 1
ATOM 659 C CA . SER A 1 83 ? -6.514 -4.868 22.977 1.00 61.41 83 SER A CA 1
ATOM 660 C C . SER A 1 83 ? -6.773 -4.081 24.265 1.00 61.41 83 SER A C 1
ATOM 662 O O . SER A 1 83 ? -7.131 -4.662 25.283 1.00 61.41 83 SER A O 1
ATOM 664 N N . GLN A 1 84 ? -6.714 -2.745 24.229 1.00 58.91 84 GLN A N 1
ATOM 665 C CA . GLN A 1 84 ? -6.977 -1.929 25.425 1.00 58.91 84 GLN A CA 1
ATOM 666 C C . GLN A 1 84 ? -8.428 -2.002 25.926 1.00 58.91 84 GLN A C 1
ATOM 668 O O . GLN A 1 84 ? -8.668 -1.822 27.119 1.00 58.91 84 GLN A O 1
ATOM 673 N N . LEU A 1 85 ? -9.392 -2.283 25.041 1.00 57.06 85 LEU A N 1
ATOM 674 C CA . LEU A 1 85 ? -10.790 -2.499 25.429 1.00 57.06 85 LEU A CA 1
ATOM 675 C C . LEU A 1 85 ? -11.008 -3.854 26.117 1.00 57.06 85 LEU A C 1
ATOM 677 O O . LEU A 1 85 ? -11.926 -3.968 26.920 1.00 57.06 85 LEU A O 1
ATOM 681 N N . ASP A 1 86 ? -10.175 -4.858 25.828 1.00 55.44 86 ASP A N 1
ATOM 682 C CA . ASP A 1 86 ? -10.275 -6.203 26.417 1.00 55.44 86 ASP A CA 1
ATOM 683 C C . ASP A 1 86 ? -9.671 -6.291 27.829 1.00 55.44 86 ASP A C 1
ATOM 685 O O . ASP A 1 86 ? -9.981 -7.202 28.585 1.00 55.44 86 ASP A O 1
ATOM 689 N N . ILE A 1 87 ? -8.824 -5.326 28.207 1.00 53.56 87 ILE A N 1
ATOM 690 C CA . ILE A 1 87 ? -8.082 -5.316 29.484 1.00 53.56 87 ILE A CA 1
ATOM 691 C C . ILE A 1 87 ? -8.847 -4.537 30.584 1.00 53.56 87 ILE A C 1
ATOM 693 O O . ILE A 1 87 ? -8.393 -4.424 31.722 1.00 53.56 87 ILE A O 1
ATOM 697 N N . ASN A 1 88 ? -10.037 -4.004 30.292 1.00 50.53 88 ASN A N 1
ATOM 698 C CA . ASN A 1 88 ? -10.740 -3.052 31.160 1.00 50.53 88 ASN A CA 1
ATOM 699 C C . ASN A 1 88 ? -11.755 -3.695 32.135 1.00 50.53 88 ASN A C 1
ATOM 701 O O . ASN A 1 88 ? -12.853 -3.177 32.321 1.00 50.53 88 ASN A O 1
ATOM 705 N N . GLU A 1 89 ? -11.380 -4.793 32.803 1.00 51.88 89 GLU A N 1
ATOM 706 C CA . GLU A 1 89 ? -12.069 -5.272 34.025 1.00 51.88 89 GLU A CA 1
ATOM 707 C C . GLU A 1 89 ? -11.463 -4.698 35.326 1.00 51.88 89 GLU A C 1
ATOM 709 O O . GLU A 1 89 ? -11.943 -4.972 36.426 1.00 51.88 89 GLU A O 1
ATOM 714 N N . GLY A 1 90 ? -10.428 -3.855 35.240 1.00 47.34 90 GLY A N 1
ATOM 715 C CA . GLY A 1 90 ? -9.719 -3.321 36.404 1.00 47.34 90 GLY A CA 1
ATOM 716 C C . GLY A 1 90 ? -9.465 -1.823 36.302 1.00 47.34 90 GLY A C 1
ATOM 717 O O . GLY A 1 90 ? -8.732 -1.368 35.433 1.00 47.34 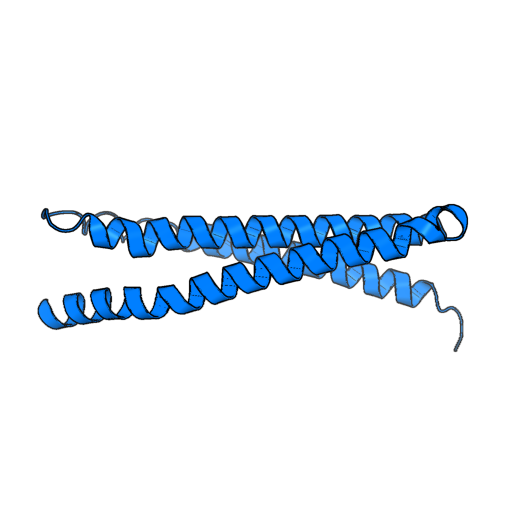90 GLY A O 1
ATOM 718 N N . LYS A 1 91 ? -10.078 -1.079 37.222 1.00 52.53 91 LYS A N 1
ATOM 719 C CA . LYS A 1 91 ? -9.989 0.371 37.445 1.00 52.53 91 LYS A CA 1
ATOM 720 C C . LYS A 1 91 ? -8.586 0.981 37.235 1.00 52.53 91 LYS A C 1
ATOM 722 O O . LYS A 1 91 ? -7.576 0.386 37.580 1.00 52.53 91 LYS A O 1
ATOM 727 N N . GLU A 1 92 ? -8.605 2.254 36.824 1.00 51.94 92 GLU A N 1
ATOM 728 C CA . GLU A 1 92 ? -7.500 3.234 36.811 1.00 51.94 92 GLU A CA 1
ATOM 729 C C . GLU A 1 92 ? -6.513 3.201 35.633 1.00 51.94 92 GLU A C 1
ATOM 731 O O . GLU A 1 92 ? -5.358 2.811 35.774 1.00 51.94 92 GLU A O 1
ATOM 736 N N . LYS A 1 93 ? -6.890 3.783 34.483 1.00 46.28 93 LYS A N 1
ATOM 737 C CA . LYS A 1 93 ? -5.891 4.381 33.569 1.00 46.28 93 LYS A CA 1
ATOM 738 C C . LYS A 1 93 ? -6.461 5.453 32.628 1.00 46.28 93 LYS A C 1
ATOM 740 O O . LYS A 1 93 ? -6.281 5.404 31.419 1.00 46.28 93 LYS A O 1
ATOM 745 N N . LEU A 1 94 ? -7.085 6.490 33.191 1.00 51.56 94 LEU A N 1
ATOM 746 C CA . LEU A 1 94 ? -7.450 7.724 32.463 1.00 51.56 94 LEU A CA 1
ATOM 747 C C . LEU A 1 94 ? -6.380 8.837 32.554 1.00 51.56 94 LEU A C 1
ATOM 749 O O . LEU A 1 94 ? -6.639 9.979 32.197 1.00 51.56 94 LEU A O 1
ATOM 753 N N . SER A 1 95 ? -5.160 8.519 33.005 1.00 48.53 95 SER A N 1
ATOM 754 C CA . SER A 1 95 ? -4.051 9.488 33.137 1.00 48.53 95 SER A CA 1
ATOM 755 C C . SER A 1 95 ? -3.131 9.560 31.898 1.00 48.53 95 SER A C 1
ATOM 757 O O . SER A 1 95 ? -2.459 10.565 31.674 1.00 48.53 95 SER A O 1
ATOM 759 N N . TRP A 1 96 ? -3.115 8.534 31.034 1.00 51.06 96 TRP A N 1
ATOM 760 C CA . TRP A 1 96 ? -2.166 8.449 29.906 1.00 51.06 96 TRP A CA 1
ATOM 761 C C . TRP A 1 96 ? -2.734 8.915 28.548 1.00 51.06 96 TRP A C 1
ATOM 763 O O . TRP A 1 96 ? -1.960 9.248 27.649 1.00 51.06 96 TRP A O 1
ATOM 773 N N . LEU A 1 97 ? -4.063 9.039 28.415 1.00 48.78 97 LEU A N 1
ATOM 774 C CA . LEU A 1 97 ? -4.738 9.505 27.188 1.00 48.78 97 LEU A CA 1
ATOM 775 C C . LEU A 1 97 ? -4.400 10.961 26.807 1.00 48.78 97 LEU A C 1
ATOM 777 O O . LEU A 1 97 ? -4.666 11.385 25.688 1.00 48.78 97 LEU A O 1
ATOM 781 N N . GLY A 1 98 ? -3.797 11.730 27.718 1.00 51.59 98 GLY A N 1
ATOM 782 C CA . GLY A 1 98 ? -3.408 13.122 27.486 1.00 51.59 98 GLY A CA 1
ATOM 783 C C . GLY A 1 98 ? -2.000 13.328 26.917 1.00 51.59 98 GLY A C 1
ATOM 784 O O . GLY A 1 98 ? -1.623 14.476 26.694 1.00 51.59 98 GLY A O 1
ATOM 785 N N . LYS A 1 99 ? -1.192 12.270 26.719 1.00 52.28 99 LYS A N 1
ATOM 786 C CA . LYS A 1 99 ? 0.228 12.420 26.326 1.00 52.28 99 LYS A CA 1
ATOM 787 C C . LYS A 1 99 ? 0.704 11.580 25.139 1.00 52.28 99 LYS A C 1
ATOM 789 O O . LYS A 1 99 ? 1.867 11.709 24.768 1.00 52.28 99 LYS A O 1
ATOM 794 N N . MET A 1 100 ? -0.153 10.787 24.491 1.00 52.91 100 MET A N 1
ATOM 795 C CA . MET A 1 100 ? 0.214 10.121 23.232 1.00 52.91 100 MET A CA 1
ATOM 796 C C . MET A 1 100 ? -0.118 10.989 22.012 1.00 52.91 100 MET A C 1
ATOM 798 O O . MET A 1 100 ? -1.137 10.863 21.349 1.00 52.91 100 MET A O 1
ATOM 802 N N . ASP A 1 101 ? 0.806 11.910 21.754 1.00 59.44 101 ASP A N 1
ATOM 803 C CA . ASP A 1 101 ? 1.526 11.982 20.481 1.00 59.44 101 ASP A CA 1
ATOM 804 C C . ASP A 1 101 ? 0.742 12.202 19.169 1.00 59.44 101 ASP A C 1
ATOM 806 O O . ASP A 1 101 ? 1.137 11.747 18.092 1.00 59.44 101 ASP A O 1
ATOM 810 N N . ALA A 1 102 ? -0.331 12.995 19.223 1.00 61.09 102 ALA A N 1
ATOM 811 C CA . ALA A 1 102 ? -0.985 13.522 18.020 1.00 61.09 102 ALA A CA 1
ATOM 812 C C . ALA A 1 102 ? 0.003 14.271 17.093 1.00 61.09 102 ALA A C 1
ATOM 814 O O . ALA A 1 102 ? -0.165 14.268 15.874 1.00 61.09 102 ALA A O 1
ATOM 815 N N . THR A 1 103 ? 1.058 14.876 17.654 1.00 59.38 103 THR A N 1
ATOM 816 C CA . THR A 1 103 ? 2.088 15.616 16.908 1.00 59.38 103 THR A CA 1
ATOM 817 C C . THR A 1 103 ? 3.024 14.696 16.117 1.00 59.38 103 THR A C 1
ATOM 819 O O . THR A 1 103 ? 3.228 14.936 14.928 1.00 59.38 103 THR A O 1
ATOM 822 N N . SER A 1 104 ? 3.565 13.621 16.704 1.00 62.34 104 SER A N 1
ATOM 823 C CA . SER A 1 104 ? 4.384 12.654 15.950 1.00 62.34 104 SER A CA 1
ATOM 824 C C . SER A 1 104 ? 3.550 11.875 14.947 1.00 62.34 104 SER A C 1
ATOM 826 O O . SER A 1 104 ? 4.020 11.639 13.837 1.00 62.34 104 SER A O 1
ATOM 828 N N . LEU A 1 105 ? 2.297 11.533 15.275 1.00 66.94 105 LEU A N 1
ATOM 829 C CA . LEU A 1 105 ? 1.413 10.869 14.318 1.00 66.94 105 LEU A CA 1
ATOM 830 C C . LEU A 1 105 ? 1.148 11.771 13.103 1.00 66.94 105 LEU A C 1
ATOM 832 O O . LEU A 1 105 ? 1.286 11.326 11.965 1.00 66.94 105 LEU A O 1
ATOM 836 N N . LYS A 1 106 ? 0.874 13.064 13.326 1.00 75.00 106 LYS A N 1
ATOM 837 C CA . LYS A 1 106 ? 0.689 14.050 12.252 1.00 75.00 106 LYS A CA 1
ATOM 838 C C . LYS A 1 106 ? 1.957 14.237 11.412 1.00 75.00 106 LYS A C 1
ATOM 840 O O . LYS A 1 106 ? 1.867 14.291 10.188 1.00 75.00 106 LYS A O 1
ATOM 845 N N . ASN A 1 107 ? 3.130 14.261 12.044 1.00 63.03 107 ASN A N 1
ATOM 846 C CA . ASN A 1 107 ? 4.412 14.388 11.347 1.00 63.03 107 ASN A CA 1
ATOM 847 C C . ASN A 1 107 ? 4.768 13.135 10.534 1.00 63.03 107 ASN A C 1
ATOM 849 O O . ASN A 1 107 ? 5.236 13.258 9.405 1.00 63.03 107 ASN A O 1
ATOM 853 N N . LYS A 1 108 ? 4.508 11.934 11.065 1.00 73.25 108 LYS A N 1
ATOM 854 C CA . LYS A 1 108 ? 4.742 10.666 10.356 1.00 73.25 108 LYS A CA 1
ATOM 855 C C . LYS A 1 108 ? 3.831 10.530 9.140 1.00 73.25 108 LYS A C 1
ATOM 857 O O . LYS A 1 108 ? 4.308 10.190 8.063 1.00 73.25 108 LYS A O 1
ATOM 862 N N . VAL A 1 109 ? 2.551 10.879 9.285 1.00 78.75 109 VAL A N 1
ATOM 863 C CA . VAL A 1 109 ? 1.595 10.878 8.167 1.00 78.75 109 VAL A CA 1
ATOM 864 C C . VAL A 1 109 ? 1.988 11.910 7.106 1.00 78.75 109 VAL A C 1
ATOM 866 O O . VAL A 1 109 ? 2.010 11.584 5.921 1.00 78.75 109 VAL A O 1
ATOM 869 N N . ALA A 1 110 ? 2.368 13.129 7.505 1.00 79.06 110 ALA A N 1
ATOM 870 C CA . ALA A 1 110 ? 2.824 14.156 6.567 1.00 79.06 110 ALA A CA 1
ATOM 871 C C . ALA A 1 110 ? 4.087 13.723 5.799 1.00 79.06 110 ALA A C 1
ATOM 873 O O . ALA A 1 110 ? 4.146 13.887 4.581 1.00 79.06 110 ALA A O 1
ATOM 874 N N . ALA A 1 111 ? 5.064 13.116 6.480 1.00 79.81 111 ALA A N 1
ATOM 875 C CA . ALA A 1 111 ? 6.285 12.616 5.853 1.00 79.81 111 ALA A CA 1
ATOM 876 C C . ALA A 1 111 ? 6.003 11.505 4.826 1.00 79.81 111 ALA A C 1
ATOM 878 O O . ALA A 1 111 ? 6.555 11.539 3.725 1.00 79.81 111 ALA A O 1
ATOM 879 N N . SER A 1 112 ? 5.103 10.564 5.140 1.00 76.56 112 SER A N 1
ATOM 880 C CA . SER A 1 112 ? 4.689 9.512 4.201 1.00 76.56 112 SER A CA 1
ATOM 881 C C . SER A 1 112 ? 3.994 10.081 2.960 1.00 76.56 112 SER A C 1
ATOM 883 O O . SER A 1 112 ? 4.312 9.672 1.847 1.00 76.56 112 SER A O 1
ATOM 885 N N . ILE A 1 113 ? 3.099 11.063 3.122 1.00 87.94 113 ILE A N 1
ATOM 886 C CA . ILE A 1 113 ? 2.408 11.708 1.991 1.00 87.94 113 ILE A CA 1
ATOM 887 C C . ILE A 1 113 ? 3.402 12.438 1.080 1.00 87.94 113 ILE A C 1
ATOM 889 O O . ILE A 1 113 ? 3.315 12.320 -0.144 1.00 87.94 113 ILE A O 1
ATOM 893 N N . VAL A 1 114 ? 4.362 13.167 1.660 1.00 86.44 114 VAL A N 1
ATOM 894 C CA . VAL A 1 114 ? 5.390 13.898 0.902 1.00 86.44 114 VAL A CA 1
ATOM 895 C C . VAL A 1 114 ? 6.283 12.939 0.115 1.00 86.44 114 VAL A C 1
ATOM 897 O O . VAL A 1 114 ? 6.556 13.198 -1.058 1.00 86.44 114 VAL A O 1
ATOM 900 N N . ALA A 1 115 ? 6.698 11.818 0.710 1.00 80.94 115 ALA A N 1
ATOM 901 C CA . ALA A 1 115 ? 7.539 10.828 0.039 1.00 80.94 115 ALA A CA 1
ATOM 902 C C . ALA A 1 115 ? 6.829 10.187 -1.165 1.00 80.94 115 ALA A C 1
ATOM 904 O O . ALA A 1 115 ? 7.369 10.199 -2.272 1.00 80.94 115 ALA A O 1
ATOM 905 N N . ILE A 1 116 ? 5.590 9.720 -0.973 1.00 81.31 116 ILE A N 1
ATOM 906 C CA . ILE A 1 116 ? 4.780 9.108 -2.039 1.00 81.31 116 ILE A CA 1
ATOM 907 C C . ILE A 1 116 ? 4.529 10.123 -3.165 1.00 81.31 116 ILE A C 1
ATOM 909 O O . ILE A 1 116 ? 4.733 9.828 -4.344 1.00 81.31 116 ILE A O 1
ATOM 913 N N . SER A 1 117 ? 4.154 11.357 -2.809 1.00 84.44 117 SER A N 1
ATOM 914 C CA . SER A 1 117 ? 3.877 12.418 -3.788 1.00 84.44 117 SER A CA 1
ATOM 915 C C . SER A 1 117 ? 5.118 12.805 -4.598 1.00 84.44 117 SER A C 1
ATOM 917 O O . SER A 1 117 ? 5.014 13.064 -5.795 1.00 84.44 117 SER A O 1
ATOM 919 N N . SER A 1 118 ? 6.298 12.812 -3.972 1.00 86.44 118 SER A N 1
ATOM 920 C CA . SER A 1 118 ? 7.560 13.158 -4.638 1.00 86.44 118 SER A CA 1
ATOM 921 C C . SER A 1 118 ? 7.968 12.113 -5.679 1.00 86.44 118 SER A C 1
ATOM 923 O O . SER A 1 118 ? 8.376 12.477 -6.780 1.00 86.44 118 SER A O 1
ATOM 925 N N . ILE A 1 119 ? 7.804 10.821 -5.371 1.00 82.81 119 ILE A N 1
ATOM 926 C CA . ILE A 1 119 ? 8.066 9.724 -6.318 1.00 82.81 119 ILE A CA 1
ATOM 927 C C . ILE A 1 119 ? 7.097 9.805 -7.502 1.00 82.81 119 ILE A C 1
ATOM 929 O O . ILE A 1 119 ? 7.504 9.689 -8.660 1.00 82.81 119 ILE A O 1
ATOM 933 N N . HIS A 1 120 ? 5.817 10.061 -7.224 1.00 77.88 120 HIS A N 1
ATOM 934 C CA . HIS A 1 120 ? 4.802 10.192 -8.263 1.00 77.88 120 HIS A CA 1
ATOM 935 C C . HIS A 1 120 ? 5.081 11.378 -9.197 1.00 77.88 120 HIS A C 1
ATOM 937 O O . HIS A 1 120 ? 5.020 11.241 -10.418 1.00 77.88 120 HIS A O 1
ATOM 943 N N . LEU A 1 121 ? 5.454 12.529 -8.632 1.00 85.56 121 LEU A N 1
ATOM 944 C CA . LEU A 1 121 ? 5.827 13.716 -9.398 1.00 85.56 121 LEU A CA 1
ATOM 945 C C . LEU A 1 121 ? 7.053 13.449 -10.285 1.00 85.56 121 LEU A C 1
ATOM 947 O O . LEU A 1 121 ? 7.068 13.848 -11.449 1.00 85.56 121 LEU A O 1
ATOM 951 N N . LEU A 1 122 ? 8.058 12.737 -9.763 1.00 83.06 122 LEU A N 1
ATOM 952 C CA . LEU A 1 122 ? 9.248 12.361 -10.527 1.00 83.06 122 LEU A CA 1
ATOM 953 C C . LEU A 1 122 ? 8.884 11.499 -11.747 1.00 83.06 122 LEU A C 1
ATOM 955 O O . LEU A 1 122 ? 9.383 11.752 -12.844 1.00 83.06 122 LEU A O 1
ATOM 959 N N . ARG A 1 123 ? 7.968 10.533 -11.577 1.00 77.25 123 ARG A N 1
ATOM 960 C CA . ARG A 1 123 ? 7.456 9.689 -12.670 1.00 77.25 123 ARG A CA 1
ATOM 961 C C . ARG A 1 123 ? 6.820 10.533 -13.775 1.00 77.25 123 ARG A C 1
ATOM 963 O O . ARG A 1 123 ? 7.185 10.386 -14.936 1.00 77.25 123 ARG A O 1
ATOM 970 N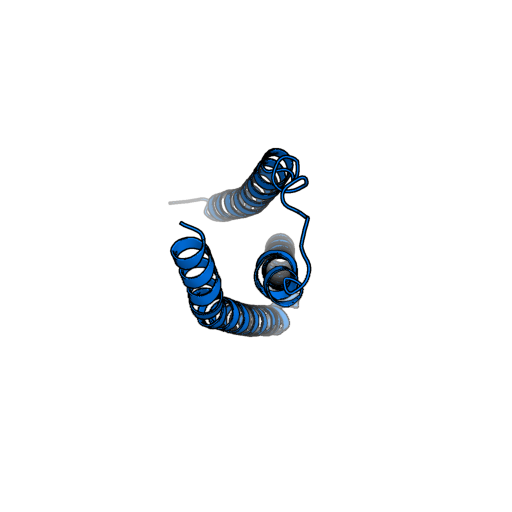 N . VAL A 1 124 ? 5.953 11.479 -13.403 1.00 80.56 124 VAL A N 1
ATOM 971 C CA . VAL A 1 124 ? 5.298 12.400 -14.350 1.00 80.56 124 VAL A CA 1
ATOM 972 C C . VAL A 1 124 ? 6.320 13.238 -15.124 1.00 80.56 124 VAL A C 1
ATOM 974 O O . VAL A 1 124 ? 6.199 13.384 -16.340 1.00 80.56 124 VAL A O 1
ATOM 977 N N . PHE A 1 125 ? 7.352 13.764 -14.458 1.00 82.75 125 PHE A N 1
ATOM 978 C CA . PHE A 1 125 ? 8.406 14.535 -15.127 1.00 82.75 125 PHE A CA 1
ATOM 979 C C . PHE A 1 125 ? 9.241 13.693 -16.099 1.00 82.75 125 PHE A C 1
ATOM 981 O O . PHE A 1 125 ? 9.590 14.165 -17.184 1.00 82.75 125 PHE A O 1
ATOM 988 N N . MET A 1 126 ? 9.565 12.452 -15.732 1.00 79.62 126 MET A N 1
ATOM 989 C CA . MET A 1 126 ? 10.317 11.544 -16.599 1.00 79.62 126 MET A CA 1
ATOM 990 C C . MET A 1 126 ? 9.497 11.119 -17.824 1.00 79.62 126 MET A C 1
ATOM 992 O O . MET A 1 126 ? 10.018 11.158 -18.939 1.00 79.62 126 MET A O 1
ATOM 996 N N . ASP A 1 127 ? 8.209 10.822 -17.643 1.00 74.81 127 ASP A N 1
ATOM 997 C CA . ASP A 1 127 ? 7.282 10.509 -18.737 1.00 74.81 127 ASP A CA 1
ATOM 998 C C . ASP A 1 127 ? 7.070 11.703 -19.679 1.00 74.81 127 ASP A C 1
ATOM 1000 O O . ASP A 1 127 ? 7.009 11.534 -20.900 1.00 74.81 127 ASP A O 1
ATOM 1004 N N . ALA A 1 128 ? 7.010 12.925 -19.137 1.00 73.62 128 ALA A N 1
ATOM 1005 C CA . ALA A 1 128 ? 6.917 14.150 -19.930 1.00 73.62 128 ALA A CA 1
ATOM 1006 C C . ALA A 1 128 ? 8.170 14.372 -20.792 1.00 73.62 128 ALA A C 1
ATOM 1008 O O . ALA A 1 128 ? 8.062 14.730 -21.962 1.00 73.62 128 ALA A O 1
ATOM 1009 N N . LYS A 1 129 ? 9.365 14.092 -20.256 1.00 64.31 129 LYS A N 1
ATOM 1010 C CA . LYS A 1 129 ? 10.626 14.191 -21.010 1.00 64.31 129 LYS A CA 1
ATOM 1011 C C . LYS A 1 129 ? 10.744 13.129 -22.110 1.00 64.31 129 LYS A C 1
ATOM 1013 O O . LYS A 1 129 ? 11.413 13.359 -23.115 1.00 64.31 129 LYS A O 1
ATOM 1018 N N . LYS A 1 130 ? 10.081 11.982 -21.942 1.00 58.81 130 LYS A N 1
ATOM 1019 C CA . LYS A 1 130 ? 10.067 10.879 -22.913 1.00 58.81 130 LYS A CA 1
ATOM 1020 C C . LYS A 1 130 ? 9.170 11.137 -24.132 1.00 58.81 130 LYS A C 1
ATOM 1022 O O . LYS A 1 130 ? 9.228 10.373 -25.092 1.00 58.81 130 LYS A O 1
ATOM 1027 N N . ARG A 1 131 ? 8.394 12.230 -24.131 1.00 56.81 131 ARG A N 1
ATOM 1028 C CA . ARG A 1 131 ? 7.665 12.755 -25.298 1.00 56.81 131 ARG A CA 1
ATOM 1029 C C . ARG A 1 131 ? 8.289 14.068 -25.801 1.00 56.81 131 ARG A C 1
ATOM 1031 O O . ARG A 1 131 ? 7.723 15.132 -25.559 1.00 56.81 131 ARG A O 1
ATOM 1038 N N . PRO A 1 132 ? 9.428 14.051 -26.516 1.00 49.28 132 PRO A N 1
ATOM 1039 C CA . PRO A 1 132 ? 9.804 15.201 -27.319 1.00 49.28 132 PRO A CA 1
ATOM 1040 C C . PRO A 1 132 ? 8.945 15.190 -28.594 1.00 49.28 132 PRO A C 1
ATOM 1042 O O . PRO A 1 132 ? 9.188 14.394 -29.496 1.00 49.28 132 PRO A O 1
ATOM 1045 N N . GLY A 1 133 ? 7.933 16.057 -28.653 1.00 57.28 133 GLY A N 1
ATOM 1046 C CA . GLY A 1 133 ? 7.201 16.361 -29.887 1.00 57.28 133 GLY A CA 1
ATOM 1047 C C . GLY A 1 133 ? 5.771 15.828 -29.947 1.00 57.28 133 GLY A C 1
ATOM 1048 O O . GLY A 1 133 ? 5.502 14.778 -30.530 1.00 57.28 133 GLY A O 1
ATOM 1049 N N . GLN A 1 134 ? 4.845 16.618 -29.412 1.00 42.06 134 GLN A N 1
ATOM 1050 C CA . GLN A 1 134 ? 3.777 17.132 -30.265 1.00 42.06 134 GLN A CA 1
ATOM 1051 C C . GLN A 1 134 ? 4.158 18.569 -30.630 1.00 42.06 134 GLN A C 1
ATOM 1053 O O . GLN A 1 134 ? 4.777 19.223 -29.757 1.00 42.06 134 GLN A O 1
#

Radius of gyration: 21.69 Å; chains: 1; bounding box: 41×28×68 Å

Secondary structure (DSSP, 8-state):
-HHHHHHHHHHHHHHHHHHHHHHHHHHHHHHHHHHHHHHHHGGGTTTS-HHHHHHHHHHHHHHHHHHHHHHHHHHHHIIIIIIHHHTTTS----SSTTTS-HHHHHHHHHHHHHHHHHHHHHHHHHHHHT----

Sequence (134 aa):
MERFLENAMYASRWLLAPVYFGLSLGLIALTIKFFQEIFHILPHIFSVSESDMILTLLSLVDMTLVGGLLVMVMFSGYENFVSQLDINEGKEKLSWLGKMDATSLKNKVAASIVAISSIHLLRVFMDAKKRPGQ

Organism: NCBI:txid1134687